Protein AF-A0A497BA86-F1 (afdb_monomer_lite)

Foldseek 3Di:
DDPDQKQKDPVLATDDDPVSLVVVCVVCVVVLHFIKTFPWDFDDDDPRHGDQQRTWPQKWKKWADPVVLVVVQVVLLVVVWKWWWKDLLPTIMIITGDGDHLVVLVVDDDPRIDIDSRRRDMGGPAQTAPSVNRGGMHTDDIGNDD

Secondary structure (DSSP, 8-state):
-----EEBSTT-PEE-SHHHHHHHHHHHHHTT---EEESSEES-EETTEE-GGGEEEEEEEEES-HHHHHHHHHHHHHTT--EEEEE-SS-EEEEEEEEE-HHHHHH--BTTBEE---TT-EEEPTTSEETTTTEEPEEEEEES--

pLDDT: mean 85.57, std 14.4, range [26.64, 98.25]

Sequence (146 aa):
MLSFPTIAFRENRIILSKEELERRVKEARQVGKSCEVGIYAFREWMNSKPIKESAIIDKIVLTGKREVLEEYGRKQANLGKECMLIFDGKSYLLFVRDYLSLEELERYTVKDLKVIKNPFYKIVIPGCENLRTGKKSVILKWWNKK

Radius of gyration: 15.31 Å; chains: 1; bounding box: 42×34×38 Å

Structure (mmCIF, N/CA/C/O backbone):
data_AF-A0A497BA86-F1
#
_entry.id   AF-A0A497BA86-F1
#
loop_
_atom_site.group_PDB
_atom_site.id
_atom_site.type_symbol
_atom_site.label_atom_id
_atom_site.label_alt_id
_atom_site.label_comp_id
_atom_site.label_asym_id
_atom_site.label_entity_id
_atom_site.label_seq_id
_atom_site.pdbx_PDB_ins_code
_atom_site.Cartn_x
_atom_site.Cartn_y
_atom_site.Cartn_z
_atom_site.occupancy
_atom_site.B_iso_or_equiv
_atom_site.auth_seq_id
_atom_site.auth_comp_id
_atom_site.auth_asym_id
_atom_site.auth_atom_id
_atom_site.pdbx_PDB_model_num
ATOM 1 N N . MET A 1 1 ? 8.167 14.381 -4.474 1.00 26.64 1 MET A N 1
ATOM 2 C CA . MET A 1 1 ? 7.123 14.801 -5.438 1.00 26.64 1 MET A CA 1
ATOM 3 C C . MET A 1 1 ? 6.422 13.535 -5.919 1.00 26.64 1 MET A C 1
ATOM 5 O O . MET A 1 1 ? 7.093 12.688 -6.489 1.00 26.64 1 MET A O 1
ATOM 9 N N . LEU A 1 2 ? 5.147 13.321 -5.568 1.00 31.75 2 LEU A N 1
ATOM 10 C CA . LEU A 1 2 ? 4.415 12.102 -5.948 1.00 31.75 2 LEU A CA 1
ATOM 11 C C . LEU A 1 2 ? 4.086 12.171 -7.443 1.00 31.75 2 LEU A C 1
ATOM 13 O O . LEU A 1 2 ? 3.255 12.977 -7.854 1.00 31.75 2 LEU A O 1
ATOM 17 N N . SER A 1 3 ? 4.757 11.358 -8.253 1.00 34.72 3 SER A N 1
ATOM 18 C CA . SER A 1 3 ? 4.437 11.157 -9.666 1.00 34.72 3 SER A CA 1
ATOM 19 C C . SER A 1 3 ? 3.128 10.363 -9.779 1.00 34.72 3 SER A C 1
ATOM 21 O O . SER A 1 3 ? 3.134 9.135 -9.744 1.00 34.72 3 SER A O 1
ATOM 23 N N . PHE A 1 4 ? 1.998 11.069 -9.828 1.00 38.19 4 PHE A N 1
ATOM 24 C CA . PHE A 1 4 ? 0.655 10.503 -9.985 1.00 38.19 4 PHE A CA 1
ATOM 25 C C . PHE A 1 4 ? 0.300 10.329 -11.472 1.00 38.19 4 PHE A C 1
ATOM 27 O O . PHE A 1 4 ? 0.505 11.246 -12.262 1.00 38.19 4 PHE A O 1
ATOM 34 N N . PRO A 1 5 ? -0.255 9.167 -11.852 1.00 43.88 5 PRO A N 1
ATOM 35 C CA . PRO A 1 5 ? -1.708 9.070 -11.977 1.00 43.88 5 PRO A CA 1
ATOM 36 C C . PRO A 1 5 ? -2.301 8.315 -10.789 1.00 43.88 5 PRO A C 1
ATOM 38 O O . PRO A 1 5 ? -1.979 7.155 -10.525 1.00 43.88 5 PRO A O 1
ATOM 41 N N . THR A 1 6 ? -3.178 8.989 -10.048 1.00 50.34 6 THR A N 1
ATOM 42 C CA . THR A 1 6 ? -3.890 8.379 -8.925 1.00 50.34 6 THR A CA 1
ATOM 43 C C . THR A 1 6 ? -5.033 7.569 -9.504 1.00 50.34 6 THR A C 1
ATOM 45 O O . THR A 1 6 ? -5.977 8.134 -10.047 1.00 50.34 6 THR A O 1
ATOM 48 N N . ILE A 1 7 ? -5.009 6.246 -9.384 1.00 50.97 7 ILE A N 1
ATOM 49 C CA . ILE A 1 7 ? -6.266 5.502 -9.478 1.00 50.97 7 ILE A CA 1
ATOM 50 C C . ILE A 1 7 ? -7.009 5.815 -8.189 1.00 50.97 7 ILE A C 1
ATOM 52 O O . ILE A 1 7 ? -6.633 5.286 -7.141 1.00 50.97 7 ILE A O 1
ATOM 56 N N . ALA A 1 8 ? -8.028 6.671 -8.233 1.00 47.62 8 ALA A N 1
ATOM 57 C CA . ALA A 1 8 ? -8.937 6.799 -7.104 1.00 47.62 8 ALA A CA 1
ATOM 58 C C . ALA A 1 8 ? -10.359 6.444 -7.510 1.00 47.62 8 ALA A C 1
ATOM 60 O O . ALA A 1 8 ? -10.837 6.752 -8.599 1.00 47.62 8 ALA A O 1
ATOM 61 N N . PHE A 1 9 ? -11.009 5.804 -6.548 1.00 53.53 9 PHE A N 1
ATOM 62 C CA . PHE A 1 9 ? -12.361 5.278 -6.551 1.00 53.53 9 PHE A CA 1
ATOM 63 C C . PHE A 1 9 ? -12.572 3.874 -7.107 1.00 53.53 9 PHE A C 1
ATOM 65 O O . PHE A 1 9 ? -11.908 3.359 -8.010 1.00 53.53 9 PHE A O 1
ATOM 72 N N . ARG A 1 10 ? -13.538 3.212 -6.462 1.00 47.28 10 ARG A N 1
ATOM 73 C CA . ARG A 1 10 ? -13.998 1.837 -6.691 1.00 47.28 10 ARG A CA 1
ATOM 74 C C . ARG A 1 10 ? -14.296 1.525 -8.169 1.00 47.28 10 ARG A C 1
ATOM 76 O O . ARG A 1 10 ? -14.294 0.359 -8.531 1.00 47.28 10 ARG A O 1
ATOM 83 N N . GLU A 1 11 ? -14.456 2.547 -9.006 1.00 56.41 11 GLU A N 1
ATOM 84 C CA . GLU A 1 11 ? -14.754 2.482 -10.442 1.00 56.41 11 GLU A CA 1
ATOM 85 C C . GLU A 1 11 ? -13.536 2.204 -11.342 1.00 56.41 11 GLU A C 1
ATOM 87 O O . GLU A 1 11 ? -13.700 2.087 -12.550 1.00 56.41 11 GLU A O 1
ATOM 92 N N . ASN A 1 12 ? -12.326 2.071 -10.777 1.00 63.16 12 ASN A N 1
ATOM 93 C CA . ASN A 1 12 ? -11.078 1.872 -11.537 1.00 63.16 12 ASN A CA 1
ATOM 94 C C . ASN A 1 12 ? -10.801 2.997 -12.543 1.00 63.16 12 ASN A C 1
ATOM 96 O O . ASN A 1 12 ? -10.149 2.763 -13.549 1.00 63.16 12 ASN A O 1
ATOM 100 N N . ARG A 1 13 ? -11.286 4.212 -12.274 1.00 65.94 13 ARG A N 1
ATOM 101 C CA . ARG A 1 13 ? -11.111 5.361 -13.160 1.00 65.94 13 ARG A CA 1
ATOM 102 C C . ARG A 1 13 ? -9.802 6.088 -12.850 1.00 65.94 13 ARG A C 1
ATOM 104 O O . ARG A 1 13 ? -9.398 6.195 -11.692 1.00 65.94 13 ARG A O 1
ATOM 111 N N . ILE A 1 14 ? -9.153 6.587 -13.897 1.00 67.00 14 ILE A N 1
ATOM 112 C CA . ILE A 1 14 ? -7.964 7.434 -13.780 1.00 67.00 14 ILE A CA 1
ATOM 113 C C . ILE A 1 14 ? -8.390 8.787 -13.208 1.00 67.00 14 ILE A C 1
ATOM 115 O O . ILE A 1 14 ? -9.334 9.385 -13.725 1.00 67.00 14 ILE A O 1
ATOM 119 N N . ILE A 1 15 ? -7.690 9.266 -12.179 1.00 70.06 15 ILE A N 1
ATOM 120 C CA . ILE A 1 15 ? -7.774 10.658 -11.735 1.00 70.06 15 ILE A CA 1
ATOM 121 C C . ILE A 1 15 ? -6.566 11.409 -12.271 1.00 70.06 15 ILE A C 1
ATOM 123 O O . ILE A 1 15 ? -5.420 11.051 -11.979 1.00 70.06 15 ILE A O 1
ATOM 127 N N . LEU A 1 16 ? -6.844 12.445 -13.059 1.00 69.19 16 LEU A N 1
ATOM 128 C CA . LEU A 1 16 ? -5.832 13.184 -13.814 1.00 69.19 16 LEU A CA 1
ATOM 129 C C . LEU A 1 16 ? -5.383 14.472 -13.116 1.00 69.19 16 LEU A C 1
ATOM 131 O O . LEU A 1 16 ? -4.364 15.040 -13.498 1.00 69.19 16 LEU A O 1
ATOM 135 N N . SER A 1 17 ? -6.111 14.934 -12.093 1.00 72.56 17 SER A N 1
ATOM 136 C CA . SER A 1 17 ? -5.770 16.159 -11.365 1.00 72.56 17 SER A CA 1
ATOM 137 C C . SER A 1 17 ? -6.096 16.092 -9.871 1.00 72.56 17 SER A C 1
ATOM 139 O O . SER A 1 17 ? -6.859 15.240 -9.402 1.00 72.56 17 SER A O 1
ATOM 141 N N . LYS A 1 18 ? -5.508 17.014 -9.103 1.00 73.88 18 LYS A N 1
ATOM 142 C CA . LYS A 1 18 ? -5.766 17.157 -7.666 1.00 73.88 18 LYS A CA 1
ATOM 143 C C . LYS A 1 18 ? -7.200 17.622 -7.399 1.00 73.88 18 LYS A C 1
ATOM 145 O O . LYS A 1 18 ? -7.847 17.110 -6.493 1.00 73.88 18 LYS A O 1
ATOM 150 N N . GLU A 1 19 ? -7.707 18.543 -8.208 1.00 80.31 19 GLU A N 1
ATOM 151 C CA . GLU A 1 19 ? -9.071 19.071 -8.118 1.00 80.31 19 GLU A CA 1
ATOM 152 C C . GLU A 1 19 ? -10.089 17.958 -8.379 1.00 80.31 19 GLU A C 1
ATOM 154 O O . GLU A 1 19 ? -11.094 17.843 -7.674 1.00 80.31 19 GLU A O 1
ATOM 159 N N . GLU A 1 20 ? -9.811 17.084 -9.356 1.00 78.31 20 GLU A N 1
ATOM 160 C CA . GLU A 1 20 ? -10.636 15.902 -9.589 1.00 78.31 20 GLU A CA 1
ATOM 161 C C . GLU A 1 20 ? -10.597 14.964 -8.378 1.00 78.31 20 GLU A C 1
ATOM 163 O O . GLU A 1 20 ? -11.656 14.514 -7.938 1.00 78.31 20 GLU A O 1
ATOM 168 N N . LEU A 1 21 ? -9.422 14.713 -7.792 1.00 77.44 21 LEU A N 1
ATOM 169 C CA . LEU A 1 21 ? -9.303 13.905 -6.576 1.00 77.44 21 LEU A CA 1
ATOM 170 C C . LEU A 1 21 ? -10.154 14.477 -5.434 1.00 77.44 21 LEU A C 1
ATOM 172 O O . LEU A 1 21 ? -10.941 13.747 -4.835 1.00 77.44 21 LEU A O 1
ATOM 176 N N . GLU A 1 22 ? -10.035 15.774 -5.151 1.00 79.38 22 GLU A N 1
ATOM 177 C CA . GLU A 1 22 ? -10.775 16.459 -4.084 1.00 79.38 22 GLU A CA 1
ATOM 178 C C . GLU A 1 22 ? -12.289 16.416 -4.309 1.00 79.38 22 GLU A C 1
ATOM 180 O O . GLU A 1 22 ? -13.049 16.076 -3.392 1.00 79.38 22 GLU A O 1
ATOM 185 N N . ARG A 1 23 ? -12.739 16.688 -5.540 1.00 83.31 23 ARG A N 1
ATOM 186 C CA . ARG A 1 23 ? -14.156 16.585 -5.911 1.00 83.31 23 ARG A CA 1
ATOM 187 C C . ARG A 1 23 ? -14.676 15.169 -5.673 1.00 83.31 23 ARG A C 1
ATOM 189 O O . ARG A 1 23 ? -15.712 14.995 -5.036 1.00 83.31 23 ARG A O 1
ATOM 196 N N . ARG A 1 24 ? -13.935 14.154 -6.118 1.00 78.31 24 ARG A N 1
ATOM 197 C CA . ARG A 1 24 ? -14.317 12.744 -5.956 1.00 78.31 24 ARG A CA 1
ATOM 198 C C . ARG A 1 24 ? -14.332 12.309 -4.490 1.00 78.31 24 ARG A C 1
ATOM 200 O O . ARG A 1 24 ? -15.234 11.583 -4.077 1.00 78.31 24 ARG A O 1
ATOM 207 N N . VAL A 1 25 ? -13.383 12.785 -3.677 1.00 78.88 25 VAL A N 1
ATOM 208 C CA . VAL A 1 25 ? -13.381 12.584 -2.215 1.00 78.88 25 VAL A CA 1
ATOM 209 C C . VAL A 1 25 ? -14.672 13.125 -1.599 1.00 78.88 25 VAL A C 1
ATOM 211 O O . VAL A 1 25 ? -15.285 12.449 -0.769 1.00 78.88 25 VAL A O 1
ATOM 214 N N . LYS A 1 26 ? -15.103 14.322 -2.010 1.00 82.94 26 LYS A N 1
ATOM 215 C CA . LYS A 1 26 ? -16.344 14.943 -1.532 1.00 82.94 26 LYS A CA 1
ATOM 216 C C . LYS A 1 26 ? -17.583 14.150 -1.956 1.00 82.94 26 LYS A C 1
ATOM 218 O O . LYS A 1 26 ? -18.403 13.835 -1.096 1.00 82.94 26 LYS A O 1
ATOM 223 N N . GLU A 1 27 ? -17.687 13.782 -3.232 1.00 83.00 27 GLU A N 1
ATOM 224 C CA . GLU A 1 27 ? -18.794 12.973 -3.771 1.00 83.00 27 GLU A CA 1
ATOM 225 C C . GLU A 1 27 ? -18.939 11.650 -3.013 1.00 83.00 27 GLU A C 1
ATOM 227 O O . GLU A 1 27 ? -20.031 11.278 -2.590 1.00 83.00 27 GLU A O 1
ATOM 232 N N . ALA A 1 28 ? -17.828 10.956 -2.770 1.00 78.00 28 ALA A N 1
ATOM 233 C CA . ALA A 1 28 ? -17.846 9.679 -2.074 1.00 78.00 28 ALA A CA 1
ATOM 234 C C . ALA A 1 28 ? -18.387 9.768 -0.649 1.00 78.00 28 ALA A C 1
ATOM 236 O O . ALA A 1 28 ? -19.165 8.908 -0.240 1.00 78.00 28 ALA A O 1
ATOM 237 N N . ARG A 1 29 ? -18.024 10.828 0.082 1.00 76.25 29 ARG A N 1
ATOM 238 C CA . ARG A 1 29 ? -18.563 11.086 1.423 1.00 76.25 29 ARG A CA 1
ATOM 239 C C . ARG A 1 29 ? -20.071 11.313 1.382 1.00 76.25 29 ARG A C 1
ATOM 241 O O . ARG A 1 29 ? -20.775 10.762 2.219 1.00 76.25 29 ARG A O 1
ATOM 248 N N . GLN A 1 30 ? -20.564 12.066 0.397 1.00 84.38 30 GLN A N 1
ATOM 249 C CA . GLN A 1 30 ? -21.998 12.339 0.241 1.00 84.38 30 GLN A CA 1
ATOM 250 C C . GLN A 1 30 ? -22.815 11.065 -0.006 1.00 84.38 30 GLN A C 1
ATOM 252 O O . GLN A 1 30 ? -23.940 10.964 0.470 1.00 84.38 30 GLN A O 1
ATOM 257 N N . VAL A 1 31 ? -22.244 10.078 -0.700 1.00 83.69 31 VAL A N 1
ATOM 258 C CA . VAL A 1 31 ? -22.912 8.796 -0.990 1.00 83.69 31 VAL A CA 1
ATOM 259 C C . VAL A 1 31 ? -22.539 7.672 -0.014 1.00 83.69 31 VAL A C 1
ATOM 261 O O . VAL A 1 31 ? -22.769 6.500 -0.316 1.00 83.69 31 VAL A O 1
ATOM 264 N N . GLY A 1 32 ? -21.918 7.994 1.127 1.00 79.19 32 GLY A N 1
ATOM 265 C CA . GLY A 1 32 ? -21.567 7.007 2.152 1.00 79.19 32 GLY A CA 1
ATOM 266 C C . GLY A 1 32 ? -20.545 5.959 1.690 1.00 79.19 32 GLY A C 1
ATOM 267 O O . GLY A 1 32 ? -20.583 4.810 2.134 1.00 79.19 32 GLY A O 1
ATOM 268 N N . LYS A 1 33 ? -19.612 6.322 0.798 1.00 80.88 33 LYS A N 1
ATOM 269 C CA . LYS A 1 33 ? -18.525 5.447 0.317 1.00 80.88 33 LYS A CA 1
ATOM 270 C C . LYS A 1 33 ? -17.150 5.911 0.814 1.00 80.88 33 LYS A C 1
ATOM 272 O O . LYS A 1 33 ? -16.848 7.099 0.860 1.00 80.88 33 LYS A O 1
ATOM 277 N N . SER A 1 34 ? -16.290 4.951 1.173 1.00 80.25 34 SER A N 1
ATOM 278 C CA . SER A 1 34 ? -14.895 5.238 1.550 1.00 80.25 34 SER A CA 1
ATOM 279 C C . SER A 1 34 ? -14.101 5.747 0.347 1.00 80.25 34 SER A C 1
ATOM 281 O O . SER A 1 34 ? -14.301 5.283 -0.778 1.00 80.25 34 SER A O 1
ATOM 283 N N . CYS A 1 35 ? -13.186 6.686 0.585 1.00 81.56 35 CYS A N 1
ATOM 284 C CA . CYS A 1 35 ? -12.276 7.171 -0.443 1.00 81.56 35 CYS A CA 1
ATOM 285 C C . CYS A 1 35 ? -11.038 6.275 -0.510 1.00 81.56 35 CYS A C 1
ATOM 287 O O . CYS A 1 35 ? -10.246 6.244 0.431 1.00 81.56 35 CYS A O 1
ATOM 289 N N . GLU A 1 36 ? -10.898 5.538 -1.611 1.00 81.31 36 GLU A N 1
ATOM 290 C CA . GLU A 1 36 ? -9.866 4.517 -1.790 1.00 81.31 36 GLU A CA 1
ATOM 291 C C . GLU A 1 36 ? -8.966 4.827 -2.993 1.00 81.31 36 GLU A C 1
ATOM 293 O O . GLU A 1 36 ? -9.453 5.272 -4.040 1.00 81.31 36 GLU A O 1
ATOM 298 N N . VAL A 1 37 ? -7.673 4.525 -2.859 1.00 80.81 37 VAL A N 1
ATOM 299 C CA . VAL A 1 37 ? -6.655 4.657 -3.912 1.00 80.81 37 VAL A CA 1
ATOM 300 C C . VAL A 1 37 ? -5.907 3.355 -4.134 1.00 80.81 37 VAL A C 1
ATOM 302 O O . VAL A 1 37 ? -5.662 2.606 -3.188 1.00 80.81 37 VAL A O 1
ATOM 305 N N . GLY A 1 38 ? -5.544 3.092 -5.390 1.00 84.62 38 GLY A N 1
ATOM 306 C CA . GLY A 1 38 ? -4.632 2.002 -5.731 1.00 84.62 38 GLY A CA 1
ATOM 307 C C . GLY A 1 38 ? -3.247 2.233 -5.126 1.00 84.62 38 GLY A C 1
ATOM 308 O O . GLY A 1 38 ? -2.776 3.368 -5.068 1.00 84.62 38 GLY A O 1
ATOM 309 N N . ILE A 1 39 ? -2.595 1.162 -4.670 1.00 86.06 39 ILE A N 1
ATOM 310 C CA . ILE A 1 39 ? -1.233 1.262 -4.119 1.00 86.06 39 ILE A CA 1
ATOM 311 C C . ILE A 1 39 ? -0.150 1.295 -5.209 1.00 86.06 39 ILE A C 1
ATOM 313 O O . ILE A 1 39 ? 0.928 1.824 -4.957 1.00 86.06 39 ILE A O 1
ATOM 317 N N . TYR A 1 40 ? -0.427 0.797 -6.417 1.00 85.19 40 TYR A N 1
ATOM 318 C CA . TYR A 1 40 ? 0.507 0.787 -7.549 1.00 85.19 40 TYR A CA 1
ATOM 319 C C . TYR A 1 40 ? 0.043 1.698 -8.688 1.00 85.19 40 TYR A C 1
ATOM 321 O O . TYR A 1 40 ? -1.157 1.911 -8.878 1.00 85.19 40 TYR A O 1
ATOM 329 N N . ALA A 1 41 ? 1.008 2.225 -9.442 1.00 83.50 41 ALA A N 1
ATOM 330 C CA . ALA A 1 41 ? 0.764 2.957 -10.682 1.00 83.50 41 ALA A CA 1
ATOM 331 C C . ALA A 1 41 ? 0.816 2.003 -11.887 1.00 83.50 41 ALA A C 1
ATOM 333 O O . ALA A 1 41 ? 1.333 0.892 -11.781 1.00 83.50 41 ALA A O 1
ATOM 334 N N . PHE A 1 42 ? 0.289 2.433 -13.033 1.00 86.00 42 PHE A N 1
ATOM 335 C CA . PHE A 1 42 ? 0.203 1.623 -14.251 1.00 86.00 42 PHE A CA 1
ATOM 336 C C . PHE A 1 42 ? 0.569 2.468 -15.465 1.00 86.00 42 PHE A C 1
ATOM 338 O O . PHE A 1 42 ? 0.110 3.610 -15.572 1.00 86.00 42 PHE A O 1
ATOM 345 N N . ARG A 1 43 ? 1.386 1.907 -16.363 1.00 85.25 43 ARG A N 1
ATOM 346 C CA . ARG A 1 43 ? 1.828 2.584 -17.594 1.00 85.25 43 ARG A CA 1
ATOM 347 C C . ARG A 1 43 ? 0.770 2.557 -18.688 1.00 85.25 43 ARG A C 1
ATOM 349 O O . ARG A 1 43 ? 0.695 3.498 -19.470 1.00 85.25 43 ARG A O 1
ATOM 356 N N . GLU A 1 44 ? -0.050 1.513 -18.730 1.00 86.00 44 GLU A N 1
ATOM 357 C CA . GLU A 1 44 ? -0.993 1.280 -19.819 1.00 86.00 44 GLU A CA 1
ATOM 358 C C . GLU A 1 44 ? -2.419 1.092 -19.310 1.00 86.00 44 GLU A C 1
ATOM 360 O O . GLU A 1 44 ? -2.678 0.539 -18.234 1.00 86.00 44 GLU A O 1
ATOM 365 N N . TRP A 1 45 ? -3.358 1.570 -20.123 1.00 85.38 45 TRP A N 1
ATOM 366 C CA . TRP A 1 45 ? -4.777 1.617 -19.813 1.00 85.38 45 TRP A CA 1
ATOM 367 C C . TRP A 1 45 ? -5.591 1.260 -21.051 1.00 85.38 45 TRP A C 1
ATOM 369 O O . TRP A 1 45 ? -5.391 1.837 -22.116 1.00 85.38 45 TRP A O 1
ATOM 379 N N . MET A 1 46 ? -6.555 0.358 -20.894 1.00 83.44 46 MET A N 1
ATOM 380 C CA . MET A 1 46 ? -7.472 -0.050 -21.956 1.00 83.44 46 MET A CA 1
ATOM 381 C C . MET A 1 46 ? -8.910 0.138 -21.478 1.00 83.44 46 MET A C 1
ATOM 383 O O . MET A 1 46 ? -9.292 -0.384 -20.431 1.00 83.44 46 MET A O 1
ATOM 387 N N . ASN A 1 47 ? -9.716 0.902 -22.223 1.00 83.50 47 ASN A N 1
ATOM 388 C CA . ASN A 1 47 ? -11.107 1.222 -21.863 1.00 83.50 47 ASN A CA 1
ATOM 389 C C . ASN A 1 47 ? -11.248 1.751 -20.422 1.00 83.50 47 ASN A C 1
ATOM 391 O O . ASN A 1 47 ? -12.085 1.287 -19.647 1.00 83.50 47 ASN A O 1
ATOM 395 N N . SER A 1 48 ? -10.365 2.683 -20.045 1.00 74.06 48 SER A N 1
ATOM 396 C CA . SER A 1 48 ? -10.279 3.262 -18.695 1.00 74.06 48 SER A CA 1
ATOM 397 C C . SER A 1 48 ? -10.019 2.254 -17.570 1.00 74.06 48 SER A C 1
ATOM 399 O O . SER A 1 48 ? -10.219 2.597 -16.409 1.00 74.06 48 SER A O 1
ATOM 401 N N . LYS A 1 49 ? -9.550 1.040 -17.878 1.00 80.06 49 LYS A N 1
ATOM 402 C CA . LYS A 1 49 ? -9.086 0.060 -16.892 1.00 80.06 49 LYS A CA 1
ATOM 403 C C . LYS A 1 49 ? -7.569 -0.121 -16.998 1.00 80.06 49 LYS A C 1
ATOM 405 O O . LYS A 1 49 ? -7.047 -0.158 -18.112 1.00 80.06 49 LYS A O 1
ATOM 410 N N . PRO A 1 50 ? -6.862 -0.240 -15.866 1.00 83.69 50 PRO A N 1
ATOM 411 C CA . PRO A 1 50 ? -5.420 -0.464 -15.871 1.00 83.69 50 PRO A CA 1
ATOM 412 C C . PRO A 1 50 ? -5.083 -1.870 -16.391 1.00 83.69 50 PRO A C 1
ATOM 414 O O . PRO A 1 50 ? -5.757 -2.839 -16.029 1.00 83.69 50 PRO A O 1
ATOM 417 N N . ILE A 1 51 ? -4.029 -1.989 -17.201 1.00 87.62 51 ILE A N 1
ATOM 418 C CA . ILE A 1 51 ? -3.490 -3.284 -17.654 1.00 87.62 51 ILE A CA 1
ATOM 419 C C . ILE A 1 51 ? -2.531 -3.813 -16.585 1.00 87.62 51 ILE A C 1
ATOM 421 O O . ILE A 1 51 ? -1.556 -3.135 -16.257 1.00 87.62 51 ILE A O 1
ATOM 425 N N . LYS A 1 52 ? -2.793 -5.005 -16.030 1.00 87.62 52 LYS A N 1
ATOM 426 C CA . LYS A 1 52 ? -2.083 -5.544 -14.851 1.00 87.62 52 LYS A CA 1
ATOM 427 C C . LYS A 1 52 ? -0.574 -5.638 -15.080 1.00 87.62 52 LYS A C 1
ATOM 429 O O . LYS A 1 52 ? 0.203 -5.284 -14.199 1.00 87.62 52 LYS A O 1
ATOM 434 N N . GLU A 1 53 ? -0.186 -6.080 -16.266 1.00 89.88 53 GLU A N 1
ATOM 435 C CA . GLU A 1 53 ? 1.187 -6.333 -16.708 1.00 89.88 53 GLU A CA 1
ATOM 436 C C . GLU A 1 53 ? 2.004 -5.035 -16.810 1.00 89.88 53 GLU A C 1
ATOM 438 O O . GLU A 1 53 ? 3.228 -5.044 -16.702 1.00 89.88 53 GLU A O 1
ATOM 443 N N . SER A 1 54 ? 1.322 -3.894 -16.948 1.00 88.38 54 SER A N 1
ATOM 444 C CA . SER A 1 54 ? 1.941 -2.570 -17.042 1.00 88.38 54 SER A CA 1
ATOM 445 C C . SER A 1 54 ? 2.218 -1.914 -15.679 1.00 88.38 54 SER A C 1
ATOM 447 O O . SER A 1 54 ? 2.647 -0.753 -15.636 1.00 88.38 54 SER A O 1
ATOM 449 N N . ALA A 1 55 ? 1.954 -2.626 -14.574 1.00 86.62 55 ALA A N 1
ATOM 450 C CA . ALA A 1 55 ? 2.137 -2.124 -13.217 1.00 86.62 55 ALA A CA 1
ATOM 451 C C . ALA A 1 55 ? 3.578 -1.655 -12.964 1.00 86.62 55 ALA A C 1
ATOM 453 O O . ALA A 1 55 ? 4.551 -2.314 -13.331 1.00 86.62 55 ALA A O 1
ATOM 454 N N . ILE A 1 56 ? 3.700 -0.514 -12.295 1.00 86.81 56 ILE A N 1
ATOM 455 C CA . ILE A 1 56 ? 4.962 0.059 -11.834 1.00 86.81 56 ILE A CA 1
ATOM 456 C C . ILE A 1 56 ? 5.080 -0.260 -10.345 1.00 86.81 56 ILE A C 1
ATOM 458 O O . ILE A 1 56 ? 4.358 0.309 -9.521 1.00 86.81 56 ILE A O 1
ATOM 462 N N . ILE A 1 57 ? 5.977 -1.185 -10.004 1.00 89.00 57 ILE A N 1
ATOM 463 C CA . ILE A 1 57 ? 6.249 -1.584 -8.621 1.00 89.00 57 ILE A CA 1
ATOM 464 C C . ILE A 1 57 ? 7.477 -0.806 -8.133 1.00 89.00 57 ILE A C 1
ATOM 466 O O . ILE A 1 57 ? 8.612 -1.256 -8.229 1.00 89.00 57 ILE A O 1
ATOM 470 N N . ASP A 1 58 ? 7.226 0.405 -7.641 1.00 89.38 58 ASP A N 1
ATOM 471 C CA . ASP A 1 58 ? 8.200 1.329 -7.030 1.00 89.38 58 ASP A CA 1
ATOM 472 C C . ASP A 1 58 ? 8.282 1.192 -5.497 1.00 89.38 58 ASP A C 1
ATOM 474 O O . ASP A 1 58 ? 9.001 1.933 -4.813 1.00 89.38 58 ASP A O 1
ATOM 478 N N . LYS A 1 59 ? 7.489 0.269 -4.944 1.00 92.69 59 LYS A N 1
ATOM 479 C CA . LYS A 1 59 ? 7.431 -0.039 -3.519 1.00 92.69 59 LYS A CA 1
ATOM 480 C C . LYS A 1 59 ? 6.940 -1.450 -3.246 1.00 92.69 59 LYS A C 1
ATOM 482 O O . LYS A 1 59 ? 6.093 -1.992 -3.951 1.00 92.69 59 LYS A O 1
ATOM 487 N N . ILE A 1 60 ? 7.393 -2.007 -2.135 1.00 94.75 60 ILE A N 1
ATOM 488 C CA . ILE A 1 60 ? 6.877 -3.247 -1.560 1.00 94.75 60 ILE A CA 1
ATOM 489 C C . ILE A 1 60 ? 5.879 -2.870 -0.469 1.00 94.75 60 ILE A C 1
ATOM 491 O O . ILE A 1 60 ? 6.177 -2.032 0.386 1.00 94.75 60 ILE A O 1
ATOM 495 N N . VAL A 1 61 ? 4.694 -3.484 -0.489 1.00 96.06 61 VAL A N 1
ATOM 496 C CA . VAL A 1 61 ? 3.647 -3.225 0.506 1.00 96.06 61 VAL A CA 1
ATOM 497 C C . VAL A 1 61 ? 3.398 -4.476 1.336 1.00 96.06 61 VAL A C 1
ATOM 499 O O . VAL A 1 61 ? 3.103 -5.546 0.805 1.00 96.06 61 VAL A O 1
ATOM 502 N N . LEU A 1 62 ? 3.529 -4.340 2.653 1.00 97.25 62 LEU A N 1
ATOM 503 C CA . LEU A 1 62 ? 3.406 -5.423 3.626 1.00 97.25 62 LEU A CA 1
ATOM 504 C C . LEU A 1 62 ? 2.234 -5.156 4.571 1.00 97.25 62 LEU A C 1
ATOM 506 O O . LEU A 1 62 ? 1.988 -4.013 4.950 1.00 97.25 62 LEU A O 1
ATOM 510 N N . THR A 1 63 ? 1.544 -6.207 5.006 1.00 97.88 63 THR A N 1
ATOM 511 C CA . THR A 1 63 ? 0.504 -6.139 6.039 1.00 97.88 63 THR A CA 1
ATOM 512 C C . THR A 1 63 ? 0.705 -7.214 7.104 1.00 97.88 63 THR A C 1
ATOM 514 O O . THR A 1 63 ? 1.246 -8.288 6.833 1.00 97.88 63 THR A O 1
ATOM 517 N N . GLY A 1 64 ? 0.284 -6.928 8.334 1.00 97.12 64 GLY A N 1
ATOM 518 C CA . GLY A 1 64 ? 0.492 -7.806 9.480 1.00 97.12 64 GLY A CA 1
ATOM 519 C C . GLY A 1 64 ? 0.227 -7.109 10.811 1.00 97.12 64 GLY A C 1
ATOM 520 O O . GLY A 1 64 ? -0.438 -6.071 10.864 1.00 97.12 64 GLY A O 1
ATOM 521 N N . LYS A 1 65 ? 0.755 -7.694 11.892 1.00 97.50 65 LYS A N 1
ATOM 522 C CA . LYS A 1 65 ? 0.747 -7.073 13.223 1.00 97.50 65 LYS A CA 1
ATOM 523 C C . LYS A 1 65 ? 1.589 -5.796 13.206 1.00 97.50 65 LYS A C 1
ATOM 525 O O . LYS A 1 65 ? 2.640 -5.753 12.565 1.00 97.50 65 LYS A O 1
ATOM 53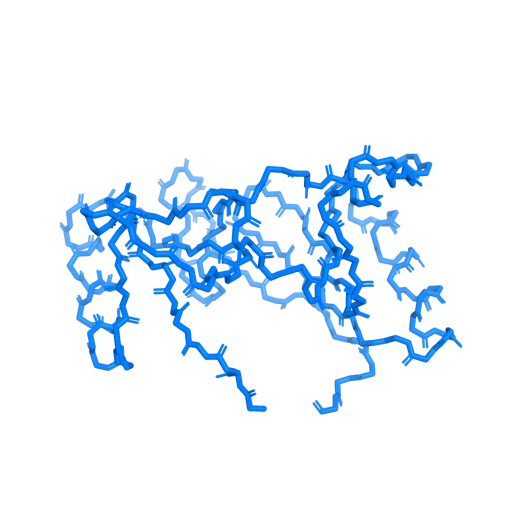0 N N . ARG A 1 66 ? 1.128 -4.764 13.916 1.00 97.69 66 ARG A N 1
ATOM 531 C CA . ARG A 1 66 ? 1.746 -3.432 13.911 1.00 97.69 66 ARG A CA 1
ATOM 532 C C . ARG A 1 66 ? 3.207 -3.484 14.351 1.00 97.69 66 ARG A C 1
ATOM 534 O O . ARG A 1 66 ? 4.058 -2.885 13.706 1.00 97.69 66 ARG A O 1
ATOM 541 N N . GLU A 1 67 ? 3.489 -4.216 15.417 1.00 97.56 67 GLU A N 1
ATOM 542 C CA . GLU A 1 67 ? 4.804 -4.292 16.053 1.00 97.56 67 GLU A CA 1
ATOM 543 C C . GLU A 1 67 ? 5.832 -4.915 15.098 1.00 97.56 67 GLU A C 1
ATOM 545 O O . GLU A 1 67 ? 6.931 -4.391 14.931 1.00 97.56 67 GLU A O 1
ATOM 550 N N . VAL A 1 68 ? 5.427 -5.974 14.388 1.00 98.00 68 VAL A N 1
ATOM 551 C CA . VAL A 1 68 ? 6.259 -6.664 13.389 1.00 98.00 68 VAL A CA 1
ATOM 552 C C . VAL A 1 68 ? 6.541 -5.754 12.188 1.00 98.00 68 VAL A C 1
ATOM 554 O O . VAL A 1 68 ? 7.671 -5.696 11.701 1.00 98.00 68 VAL A O 1
ATOM 557 N N . LEU A 1 69 ? 5.539 -4.995 11.725 1.00 98.25 69 LEU A N 1
ATOM 558 C CA . LEU A 1 69 ? 5.724 -4.010 10.653 1.00 98.25 69 LEU A CA 1
ATOM 559 C C . LEU A 1 69 ? 6.662 -2.874 11.084 1.00 98.25 69 LEU A C 1
ATOM 561 O O . LEU A 1 69 ? 7.519 -2.464 10.305 1.00 98.25 69 LEU A O 1
ATOM 565 N N . GLU A 1 70 ? 6.529 -2.364 12.310 1.00 98.00 70 GLU A N 1
ATOM 566 C CA . GLU A 1 70 ? 7.417 -1.318 12.829 1.00 98.00 70 GLU A CA 1
ATOM 567 C C . GLU A 1 70 ? 8.870 -1.794 12.949 1.00 98.00 70 GLU A C 1
ATOM 569 O O . GLU A 1 70 ? 9.793 -1.039 12.620 1.00 98.00 70 GLU A O 1
ATOM 574 N N . GLU A 1 71 ? 9.088 -3.033 13.395 1.00 97.69 71 GLU A N 1
ATOM 575 C CA . GLU A 1 71 ? 10.420 -3.635 13.462 1.00 97.69 71 GLU A CA 1
ATOM 576 C C . GLU A 1 71 ? 11.023 -3.804 12.062 1.00 97.69 71 GLU A C 1
ATOM 578 O O . GLU A 1 71 ? 12.156 -3.378 11.817 1.00 97.69 71 GLU A O 1
ATOM 583 N N . TYR A 1 72 ? 10.260 -4.367 11.121 1.00 97.88 72 TYR A N 1
ATOM 584 C CA . TYR A 1 72 ? 10.717 -4.553 9.745 1.00 97.88 72 TYR A CA 1
ATOM 585 C C . TYR A 1 72 ? 11.015 -3.216 9.054 1.00 97.88 72 TYR A C 1
ATOM 587 O O . TYR A 1 72 ? 12.067 -3.063 8.432 1.00 97.88 72 TYR A O 1
ATOM 595 N N . GLY A 1 73 ? 10.136 -2.223 9.212 1.00 97.25 73 GLY A N 1
ATOM 596 C CA . GLY A 1 73 ? 10.329 -0.876 8.674 1.00 97.25 73 GLY A CA 1
ATOM 597 C C . GLY A 1 73 ? 11.602 -0.218 9.200 1.00 97.25 73 GLY A C 1
ATOM 598 O O . GLY A 1 73 ? 12.368 0.346 8.422 1.00 97.25 73 GLY A O 1
ATOM 599 N N . ARG A 1 74 ? 11.898 -0.369 10.498 1.00 97.75 74 ARG A N 1
ATOM 600 C CA . ARG A 1 74 ? 13.161 0.105 11.087 1.00 97.75 74 ARG A CA 1
ATOM 601 C C . ARG A 1 74 ? 14.378 -0.599 10.482 1.00 97.75 74 ARG A C 1
ATOM 603 O O . ARG A 1 74 ? 15.357 0.070 10.165 1.00 97.75 74 ARG A O 1
ATOM 610 N N . LYS A 1 75 ? 14.320 -1.921 10.285 1.00 97.12 75 LYS A N 1
ATOM 611 C CA . LYS A 1 75 ? 15.407 -2.683 9.641 1.00 97.12 75 LYS A CA 1
ATOM 612 C C . LYS A 1 75 ? 15.665 -2.194 8.214 1.00 97.12 75 LYS A C 1
ATOM 614 O O . LYS A 1 75 ? 16.809 -1.918 7.878 1.00 97.12 75 LYS A O 1
ATOM 619 N N . GLN A 1 76 ? 14.623 -2.019 7.399 1.00 96.88 76 GLN A N 1
ATOM 620 C CA . GLN A 1 76 ? 14.768 -1.506 6.027 1.00 96.88 76 GLN A CA 1
ATOM 621 C C . GLN A 1 76 ? 15.271 -0.055 5.997 1.00 96.88 76 GLN A C 1
ATOM 623 O O . GLN A 1 76 ? 16.097 0.291 5.155 1.00 96.88 76 GLN A O 1
ATOM 628 N N . ALA A 1 77 ? 14.840 0.779 6.944 1.00 96.25 77 ALA A N 1
ATOM 629 C CA . ALA A 1 77 ? 15.349 2.139 7.087 1.00 96.25 77 ALA A CA 1
ATOM 630 C C . ALA A 1 77 ? 16.845 2.177 7.430 1.00 96.25 77 ALA A C 1
ATOM 632 O O . ALA A 1 77 ? 17.580 2.989 6.876 1.00 96.25 77 ALA A O 1
ATOM 633 N N . ASN A 1 78 ? 17.321 1.270 8.286 1.00 96.69 78 ASN A N 1
ATOM 634 C CA . ASN A 1 78 ? 18.750 1.146 8.583 1.00 96.69 78 ASN A CA 1
ATOM 635 C C . ASN A 1 78 ? 19.568 0.704 7.356 1.00 96.69 78 ASN A C 1
ATOM 637 O O . ASN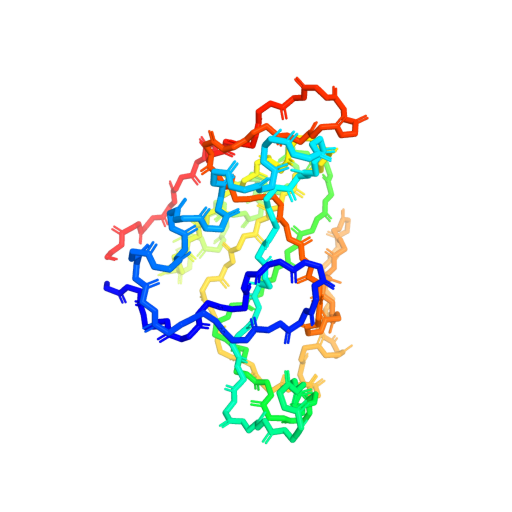 A 1 78 ? 20.746 1.024 7.265 1.00 96.69 78 ASN A O 1
ATOM 641 N N . LEU A 1 79 ? 18.937 0.028 6.388 1.00 95.56 79 LEU A N 1
ATOM 642 C CA . LEU A 1 79 ? 19.516 -0.280 5.072 1.00 95.56 79 LEU A CA 1
ATOM 643 C C . LEU A 1 79 ? 19.402 0.890 4.073 1.00 95.56 79 LEU A C 1
ATOM 645 O O . LEU A 1 79 ? 19.691 0.726 2.892 1.00 95.56 79 LEU A O 1
ATOM 649 N N . GLY A 1 80 ? 18.953 2.065 4.522 1.00 95.25 80 GLY A N 1
ATOM 650 C CA . GLY A 1 80 ? 18.847 3.279 3.713 1.00 95.25 80 GLY A CA 1
ATOM 651 C C . GLY A 1 80 ? 17.545 3.428 2.922 1.00 95.25 80 GLY A C 1
ATOM 652 O O . GLY A 1 80 ? 17.403 4.410 2.191 1.00 95.25 80 GLY A O 1
ATOM 653 N N . LYS A 1 81 ? 16.576 2.513 3.068 1.00 94.69 81 LYS A N 1
ATOM 654 C CA . LYS A 1 81 ? 15.296 2.593 2.342 1.00 94.69 81 LYS A CA 1
ATOM 655 C C . LYS A 1 81 ? 14.340 3.601 2.973 1.00 94.69 81 LYS A C 1
ATOM 657 O O . LYS A 1 81 ? 14.314 3.784 4.191 1.00 94.69 81 LYS A O 1
ATOM 662 N N . GLU A 1 82 ? 13.518 4.227 2.140 1.00 96.56 82 GLU A N 1
ATOM 663 C CA . GLU A 1 82 ? 12.404 5.068 2.581 1.00 96.56 82 GLU A CA 1
ATOM 664 C C . GLU A 1 82 ? 11.206 4.181 2.933 1.00 96.56 82 GLU A C 1
ATOM 666 O O . GLU A 1 82 ? 10.825 3.308 2.150 1.00 96.56 82 GLU A O 1
ATOM 671 N N . CYS A 1 83 ? 10.622 4.380 4.117 1.00 96.06 83 CYS A N 1
ATOM 672 C CA . CYS A 1 83 ? 9.505 3.566 4.591 1.00 96.06 83 CYS A CA 1
ATOM 673 C C . CYS A 1 83 ? 8.378 4.421 5.182 1.00 96.06 83 CYS A C 1
ATOM 675 O O . CYS A 1 83 ? 8.624 5.432 5.845 1.00 96.06 83 CYS A O 1
ATOM 677 N N . MET A 1 84 ? 7.138 3.959 5.026 1.00 97.19 84 MET A N 1
ATOM 678 C CA . MET A 1 84 ? 5.942 4.588 5.591 1.00 97.19 84 MET A CA 1
ATOM 679 C C . MET A 1 84 ? 4.998 3.532 6.165 1.00 97.19 84 MET A C 1
ATOM 681 O O . MET A 1 84 ? 4.587 2.615 5.457 1.00 97.19 84 MET A O 1
ATOM 685 N N . LEU A 1 85 ? 4.605 3.686 7.430 1.00 97.56 85 LEU A N 1
ATOM 686 C CA . LEU A 1 85 ? 3.589 2.852 8.072 1.00 97.56 85 LEU A CA 1
ATOM 687 C C . LEU A 1 85 ? 2.255 3.600 8.132 1.00 97.56 85 LEU A C 1
ATOM 689 O O . LEU A 1 85 ? 2.163 4.682 8.716 1.00 97.56 85 LEU A O 1
ATOM 693 N N . ILE A 1 86 ? 1.215 2.992 7.571 1.00 97.00 86 ILE A N 1
ATOM 694 C CA . ILE A 1 86 ? -0.158 3.499 7.528 1.00 97.00 86 ILE A CA 1
ATOM 695 C C . ILE A 1 86 ? -1.082 2.554 8.293 1.00 97.00 86 ILE A C 1
ATOM 697 O O . ILE A 1 86 ? -0.926 1.336 8.251 1.00 97.00 86 ILE A O 1
ATOM 701 N N . PHE A 1 87 ? -2.088 3.125 8.946 1.00 97.06 87 PHE A N 1
ATOM 702 C CA . PHE A 1 87 ? -3.322 2.433 9.292 1.00 97.06 87 PHE A CA 1
ATOM 703 C C . PHE A 1 87 ? -4.430 2.917 8.353 1.00 97.06 87 PHE A C 1
ATOM 705 O O . PHE A 1 87 ? -4.697 4.115 8.286 1.00 97.06 87 PHE A O 1
ATOM 712 N N . ASP A 1 88 ? -5.079 2.025 7.607 1.00 93.00 88 ASP A N 1
ATOM 713 C CA . ASP A 1 88 ? -6.120 2.389 6.621 1.00 93.00 88 ASP A CA 1
ATOM 714 C C . ASP A 1 88 ? -7.548 2.422 7.211 1.00 93.00 88 ASP A C 1
ATOM 716 O O . ASP A 1 88 ? -8.550 2.421 6.493 1.00 93.00 88 ASP A O 1
ATOM 720 N N . GLY A 1 89 ? -7.658 2.408 8.540 1.00 93.38 89 GLY A N 1
ATOM 721 C CA . GLY A 1 89 ? -8.926 2.256 9.254 1.00 93.38 89 GLY A CA 1
ATOM 722 C C . GLY A 1 89 ? -9.327 0.796 9.500 1.00 93.38 89 GLY A C 1
ATOM 723 O O . GLY A 1 89 ? -10.237 0.547 10.294 1.00 93.38 89 GLY A O 1
ATOM 724 N N . LYS A 1 90 ? -8.645 -0.180 8.889 1.00 94.69 90 LYS A N 1
ATOM 725 C CA . LYS A 1 90 ? -8.886 -1.617 9.092 1.00 94.69 90 LYS A CA 1
ATOM 726 C C . LYS A 1 90 ? -7.603 -2.406 9.363 1.00 94.69 90 LYS A C 1
ATOM 728 O O . LYS A 1 90 ? -7.597 -3.286 10.221 1.00 94.69 90 LYS A O 1
ATOM 733 N N . SER A 1 91 ? -6.531 -2.111 8.648 1.00 95.81 91 SER A N 1
ATOM 734 C CA . SER A 1 91 ? -5.288 -2.871 8.624 1.00 95.81 91 SER A CA 1
ATOM 735 C C . SER A 1 91 ? -4.077 -1.944 8.677 1.00 95.81 91 SER A C 1
ATOM 737 O O . SER A 1 91 ? -4.131 -0.784 8.267 1.00 95.81 91 SER A O 1
ATOM 739 N N . TYR A 1 92 ? -2.973 -2.474 9.202 1.00 98.00 92 TYR A N 1
ATOM 740 C CA . TYR A 1 92 ? -1.674 -1.815 9.159 1.00 98.00 92 TYR A CA 1
ATOM 741 C C . TYR A 1 92 ? -0.938 -2.210 7.880 1.00 98.00 92 TYR A C 1
ATOM 743 O O . TYR A 1 92 ? -0.953 -3.379 7.478 1.00 98.00 92 TYR A O 1
ATOM 751 N N . LEU A 1 93 ? -0.313 -1.223 7.247 1.00 97.62 93 LEU A N 1
ATOM 752 C CA . LEU A 1 93 ? 0.338 -1.337 5.951 1.00 97.62 93 LEU A CA 1
ATOM 753 C C . LEU A 1 93 ? 1.689 -0.639 5.994 1.00 97.62 93 LEU A C 1
ATOM 755 O O . LEU A 1 93 ? 1.752 0.562 6.253 1.00 97.62 93 LEU A O 1
ATOM 759 N N . LEU A 1 94 ? 2.760 -1.376 5.726 1.00 97.81 94 LEU A N 1
ATOM 760 C CA . LEU A 1 94 ? 4.096 -0.816 5.573 1.00 97.81 94 LEU A CA 1
ATOM 761 C C . LEU A 1 94 ? 4.439 -0.727 4.091 1.00 97.81 94 LEU A C 1
ATOM 763 O O . LEU A 1 94 ? 4.467 -1.739 3.397 1.00 97.81 94 LEU A O 1
ATOM 767 N N . PHE A 1 95 ? 4.739 0.480 3.642 1.00 96.81 95 PHE A N 1
ATOM 768 C CA . PHE A 1 95 ? 5.291 0.771 2.331 1.00 96.81 95 PHE A CA 1
ATOM 769 C C . PHE A 1 95 ? 6.804 0.897 2.469 1.00 96.81 95 PHE A C 1
ATOM 771 O O . PHE A 1 95 ? 7.276 1.662 3.310 1.00 96.81 95 PHE A O 1
ATOM 778 N N . VAL A 1 96 ? 7.549 0.165 1.650 1.00 95.88 96 VAL A N 1
ATOM 779 C CA . VAL A 1 96 ? 9.011 0.234 1.559 1.00 95.88 96 VAL A CA 1
ATOM 780 C C . VAL A 1 96 ? 9.356 0.617 0.130 1.00 95.88 96 VAL A C 1
ATOM 782 O O . VAL A 1 96 ? 8.994 -0.115 -0.787 1.00 95.88 96 VAL A O 1
ATOM 785 N N . ARG A 1 97 ? 10.019 1.755 -0.073 1.00 93.88 97 ARG A N 1
ATOM 786 C CA . ARG A 1 97 ? 10.445 2.2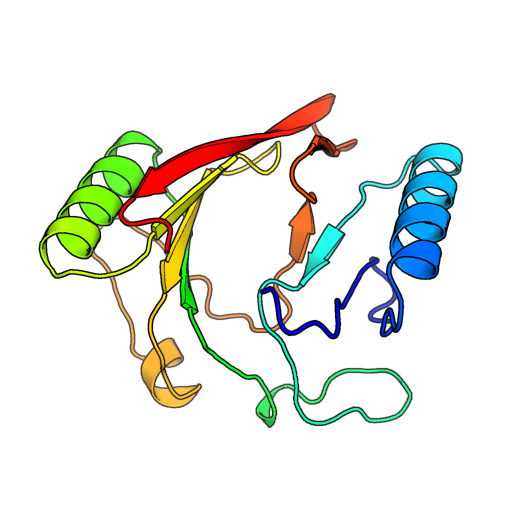05 -1.401 1.00 93.88 97 ARG A CA 1
ATOM 787 C C . ARG A 1 97 ? 11.519 1.264 -1.931 1.00 93.88 97 ARG A C 1
ATOM 789 O O . ARG A 1 97 ? 12.605 1.185 -1.357 1.00 93.88 97 ARG A O 1
ATOM 796 N N . ASP A 1 98 ? 11.176 0.539 -2.985 1.00 91.88 98 ASP A N 1
ATOM 797 C CA . ASP A 1 98 ? 12.012 -0.494 -3.587 1.00 91.88 98 ASP A CA 1
ATOM 798 C C . ASP A 1 98 ? 11.456 -0.850 -4.967 1.00 91.88 98 ASP A C 1
ATOM 800 O O . ASP A 1 98 ? 10.236 -0.899 -5.133 1.00 91.88 98 ASP A O 1
ATOM 804 N N . TYR A 1 99 ? 12.322 -1.095 -5.944 1.00 89.88 99 TYR A N 1
ATOM 805 C CA . TYR A 1 99 ? 11.895 -1.359 -7.319 1.00 89.88 99 TYR A CA 1
ATOM 806 C C . TYR A 1 99 ? 11.945 -2.852 -7.601 1.00 89.88 99 TYR A C 1
ATOM 808 O O . TYR A 1 99 ? 13.003 -3.457 -7.463 1.00 89.88 99 TYR A O 1
ATOM 816 N N . LEU A 1 100 ? 10.818 -3.427 -8.018 1.00 88.06 100 LEU A N 1
ATOM 817 C CA . LEU A 1 100 ? 10.725 -4.832 -8.413 1.00 88.06 100 LEU A CA 1
ATOM 818 C C . LEU A 1 100 ? 9.990 -4.971 -9.751 1.00 88.06 100 LEU A C 1
ATOM 820 O O . LEU A 1 100 ? 9.161 -4.143 -10.126 1.00 88.06 100 LEU A O 1
ATOM 824 N N . SER A 1 101 ? 10.241 -6.059 -10.462 1.00 89.12 101 SER A N 1
ATOM 825 C CA . SER A 1 101 ? 9.326 -6.579 -11.476 1.00 89.12 101 SER A CA 1
ATOM 826 C C . SER A 1 101 ? 8.128 -7.284 -10.821 1.00 89.12 101 SER A C 1
ATOM 828 O O . SER A 1 101 ? 8.134 -7.615 -9.632 1.00 89.12 101 SER A O 1
ATOM 830 N N . LEU A 1 102 ? 7.076 -7.544 -11.605 1.00 86.62 102 LEU A N 1
ATOM 831 C CA . LEU A 1 102 ? 5.930 -8.334 -11.138 1.00 86.62 102 LEU A CA 1
ATOM 832 C C . LEU A 1 102 ? 6.342 -9.754 -10.723 1.00 86.62 102 LEU A C 1
ATOM 834 O O . LEU A 1 102 ? 5.883 -10.237 -9.692 1.00 86.62 102 LEU A O 1
ATOM 838 N N . GLU A 1 103 ? 7.234 -10.394 -11.481 1.00 90.56 103 GLU A N 1
ATOM 839 C CA . GLU A 1 103 ? 7.733 -11.743 -11.184 1.00 90.56 103 GLU A CA 1
ATOM 840 C C . GLU A 1 103 ? 8.528 -11.775 -9.868 1.00 90.56 103 GLU A C 1
ATOM 842 O O . GLU A 1 103 ? 8.333 -12.660 -9.029 1.00 90.56 103 GLU A O 1
ATOM 847 N N . GLU A 1 104 ? 9.385 -10.778 -9.636 1.00 93.38 104 GLU A N 1
ATOM 848 C CA . GLU A 1 10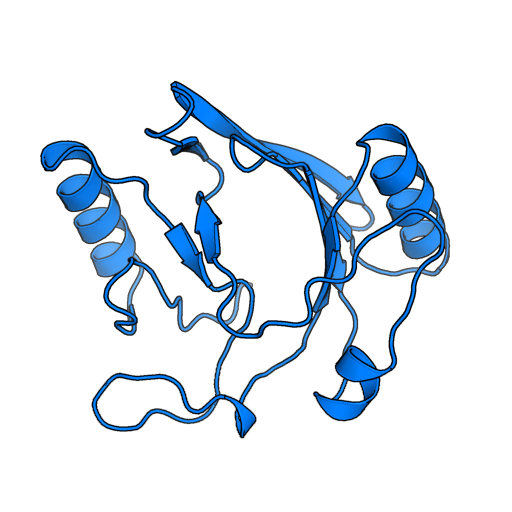4 ? 10.125 -10.655 -8.377 1.00 93.38 104 GLU A CA 1
ATOM 849 C C . GLU A 1 104 ? 9.185 -10.406 -7.194 1.00 93.38 104 GLU A C 1
ATOM 851 O O . GLU A 1 104 ? 9.343 -11.032 -6.144 1.00 93.38 104 GLU A O 1
ATOM 856 N N . LEU A 1 105 ? 8.166 -9.555 -7.360 1.00 91.69 105 LEU A N 1
ATOM 857 C CA . LEU A 1 105 ? 7.148 -9.326 -6.331 1.00 91.69 105 LEU A CA 1
ATOM 858 C C . LEU A 1 105 ? 6.366 -10.611 -6.012 1.00 91.69 105 LEU A C 1
ATOM 860 O O . LEU A 1 105 ? 6.061 -10.884 -4.847 1.00 91.69 105 LEU A O 1
ATOM 864 N N . GLU A 1 106 ? 6.054 -11.422 -7.024 1.00 91.69 106 GLU A N 1
ATOM 865 C CA . GLU A 1 106 ? 5.371 -12.705 -6.848 1.00 91.69 106 GLU A CA 1
ATOM 866 C C . GLU A 1 106 ? 6.204 -13.718 -6.061 1.00 91.69 106 GLU A C 1
ATOM 868 O O . GLU A 1 106 ? 5.640 -14.490 -5.279 1.00 91.69 106 GLU A O 1
ATOM 873 N N . ARG A 1 107 ? 7.532 -13.682 -6.185 1.00 94.44 107 ARG A N 1
ATOM 874 C CA . ARG A 1 107 ? 8.451 -14.523 -5.398 1.00 94.44 107 ARG A CA 1
ATOM 875 C C . ARG A 1 107 ? 8.829 -13.914 -4.049 1.00 94.44 107 ARG A C 1
ATOM 877 O O . ARG A 1 107 ? 9.297 -14.636 -3.174 1.00 94.44 107 ARG A O 1
ATOM 884 N N . TYR A 1 108 ? 8.589 -12.621 -3.844 1.00 93.81 108 TYR A N 1
ATOM 885 C CA . TYR A 1 108 ? 8.947 -11.933 -2.610 1.00 93.81 108 TYR A CA 1
ATOM 886 C C . TYR A 1 108 ? 8.165 -12.489 -1.411 1.00 93.81 108 TYR A C 1
ATOM 888 O O . TYR A 1 108 ? 6.929 -12.581 -1.416 1.00 93.81 108 TYR A O 1
ATOM 896 N N . THR A 1 109 ? 8.895 -12.846 -0.356 1.00 94.31 109 THR A N 1
ATOM 897 C CA . THR A 1 109 ? 8.341 -13.364 0.899 1.00 94.31 109 THR A CA 1
ATOM 898 C C . THR A 1 109 ? 9.042 -12.729 2.083 1.00 94.31 109 THR A C 1
ATOM 900 O O . THR A 1 109 ? 10.261 -12.576 2.080 1.00 94.31 109 THR A O 1
ATOM 903 N N . VAL A 1 110 ? 8.276 -12.418 3.125 1.00 94.12 110 VAL A N 1
ATOM 904 C CA . VAL A 1 110 ? 8.798 -11.900 4.389 1.00 94.12 110 VAL A CA 1
ATOM 905 C C . VAL A 1 110 ? 8.210 -12.734 5.515 1.00 94.12 110 VAL A C 1
ATOM 907 O O . VAL A 1 110 ? 7.006 -12.982 5.540 1.00 94.12 110 VAL A O 1
ATOM 910 N N . LYS A 1 111 ? 9.056 -13.189 6.440 1.00 92.75 111 LYS A N 1
ATOM 911 C CA . LYS A 1 111 ? 8.614 -13.969 7.598 1.00 92.75 111 LYS A CA 1
ATOM 912 C C . LYS A 1 111 ? 7.620 -13.152 8.438 1.00 92.75 111 LYS A C 1
ATOM 914 O O . LYS A 1 111 ? 7.823 -11.958 8.638 1.00 92.75 111 LYS A O 1
ATOM 919 N N . ASP A 1 112 ? 6.552 -13.800 8.906 1.00 94.31 112 ASP A N 1
ATOM 920 C CA . ASP A 1 112 ? 5.520 -13.238 9.797 1.00 94.31 112 ASP A CA 1
ATOM 921 C C . ASP A 1 112 ? 4.726 -12.034 9.240 1.00 94.31 112 ASP A C 1
ATOM 923 O O . ASP A 1 112 ? 3.890 -11.452 9.937 1.00 94.31 112 ASP A O 1
ATOM 927 N N . LEU A 1 113 ? 4.926 -11.688 7.964 1.00 96.88 113 LEU A N 1
ATOM 928 C CA . LEU A 1 113 ? 4.253 -10.598 7.262 1.00 96.88 113 LEU A CA 1
ATOM 929 C C . LEU A 1 113 ? 3.674 -11.088 5.934 1.00 96.88 113 LEU A C 1
ATOM 931 O O . LEU A 1 113 ? 4.207 -11.982 5.280 1.00 96.88 113 LEU A O 1
ATOM 935 N N . LYS A 1 114 ? 2.570 -10.480 5.501 1.00 97.31 114 LYS A N 1
ATOM 936 C CA . LYS A 1 114 ? 1.969 -10.757 4.193 1.00 97.31 114 LYS A CA 1
ATOM 937 C C . LYS A 1 114 ? 2.368 -9.673 3.205 1.00 97.31 114 LYS A C 1
ATOM 939 O O . LYS A 1 114 ? 2.132 -8.495 3.456 1.00 97.31 114 LYS A O 1
ATOM 944 N N . VAL A 1 115 ? 2.921 -10.080 2.068 1.00 96.50 115 VAL A N 1
ATOM 945 C CA . VAL A 1 115 ? 3.214 -9.187 0.942 1.00 96.50 115 VAL A CA 1
ATOM 946 C C . VAL A 1 115 ? 1.942 -8.987 0.126 1.00 96.50 115 VAL A C 1
ATOM 948 O O . VAL A 1 115 ? 1.286 -9.958 -0.259 1.00 96.50 115 VAL A O 1
ATOM 951 N N . ILE A 1 116 ? 1.580 -7.737 -0.147 1.00 94.75 116 ILE A N 1
ATOM 952 C CA . ILE A 1 116 ? 0.461 -7.416 -1.028 1.00 94.75 116 ILE A CA 1
ATOM 953 C C . ILE A 1 116 ? 0.943 -7.529 -2.470 1.00 94.75 116 ILE A C 1
ATOM 955 O O . ILE A 1 116 ? 1.574 -6.627 -3.001 1.00 94.75 116 ILE A O 1
ATOM 959 N N . LYS A 1 117 ? 0.630 -8.664 -3.095 1.00 92.12 117 LYS A N 1
ATOM 960 C CA . LYS A 1 117 ? 1.037 -8.973 -4.475 1.00 92.12 117 LYS A CA 1
ATOM 961 C C . LYS A 1 117 ? 0.045 -8.489 -5.528 1.00 92.12 117 LYS A C 1
ATOM 963 O O . LYS A 1 117 ? 0.395 -8.399 -6.693 1.00 92.12 117 LYS A O 1
ATOM 968 N N . ASN A 1 118 ? -1.203 -8.210 -5.140 1.00 90.19 118 ASN A N 1
ATOM 969 C CA . ASN A 1 118 ? -2.239 -7.775 -6.075 1.00 90.19 118 ASN A CA 1
ATOM 970 C C . ASN A 1 118 ? -1.998 -6.313 -6.499 1.00 90.19 118 ASN A C 1
ATOM 972 O O . ASN A 1 118 ? -2.194 -5.424 -5.663 1.00 90.19 118 ASN A O 1
ATOM 976 N N . PRO A 1 119 ? -1.682 -6.035 -7.780 1.00 85.75 119 PRO A N 1
ATOM 977 C CA . PRO A 1 119 ? -1.441 -4.674 -8.249 1.00 85.75 119 PRO A CA 1
ATOM 978 C C . PRO A 1 119 ? -2.665 -3.755 -8.101 1.00 85.75 119 PRO A C 1
ATOM 980 O O . PRO A 1 119 ? -2.541 -2.541 -7.969 1.00 85.75 119 PRO A O 1
ATOM 983 N N . PHE A 1 120 ? -3.867 -4.335 -8.078 1.00 86.69 120 PHE A N 1
ATOM 984 C CA . PHE A 1 120 ? -5.130 -3.609 -7.942 1.00 86.69 120 PHE A CA 1
ATOM 985 C C . PHE A 1 120 ? -5.586 -3.431 -6.494 1.00 86.69 120 PHE A C 1
ATOM 987 O O . PHE A 1 120 ? -6.725 -3.018 -6.260 1.00 86.69 120 PHE A O 1
ATOM 994 N N . TYR A 1 121 ? -4.745 -3.768 -5.513 1.00 88.31 121 TYR A N 1
ATOM 995 C CA . TYR A 1 121 ? -5.081 -3.550 -4.113 1.00 88.31 121 TYR A CA 1
ATOM 996 C C . TYR A 1 121 ? -5.307 -2.057 -3.846 1.00 88.31 121 TYR A C 1
ATOM 998 O O . TYR A 1 121 ? -4.573 -1.197 -4.341 1.00 88.31 121 TYR A O 1
ATOM 1006 N N . LYS A 1 122 ? -6.342 -1.753 -3.060 1.00 87.50 122 LYS A N 1
ATOM 1007 C CA . LYS A 1 122 ? -6.734 -0.385 -2.724 1.00 87.50 122 LYS A CA 1
ATOM 1008 C C . LYS A 1 122 ? -6.691 -0.170 -1.223 1.00 87.50 122 LYS A C 1
ATOM 1010 O O . LYS A 1 122 ? -6.982 -1.087 -0.457 1.00 87.50 122 LYS A O 1
ATOM 1015 N N . ILE A 1 123 ? -6.358 1.050 -0.827 1.00 88.81 123 ILE A N 1
ATOM 1016 C CA . ILE A 1 123 ? -6.327 1.485 0.570 1.00 88.81 123 ILE A CA 1
ATOM 1017 C C . ILE A 1 123 ? -7.158 2.744 0.734 1.00 88.81 123 ILE A C 1
ATOM 1019 O O . ILE A 1 123 ? -7.299 3.519 -0.213 1.00 88.81 123 ILE A O 1
ATOM 1023 N N . VAL A 1 124 ? -7.675 2.977 1.937 1.00 89.00 124 VAL A N 1
ATOM 1024 C CA . VAL A 1 124 ? -8.307 4.260 2.255 1.00 89.00 124 VAL A CA 1
ATOM 1025 C C . VAL A 1 124 ? -7.242 5.353 2.258 1.00 89.00 124 VAL A C 1
ATOM 1027 O O . VAL A 1 124 ? -6.165 5.164 2.824 1.00 89.00 124 VAL A O 1
ATOM 1030 N N . ILE A 1 125 ? -7.531 6.489 1.618 1.00 85.50 125 ILE A N 1
ATOM 1031 C CA . ILE A 1 125 ? -6.600 7.623 1.580 1.00 85.50 125 ILE A CA 1
ATOM 1032 C C . ILE A 1 125 ? -6.329 8.101 3.016 1.00 85.50 125 ILE A C 1
ATOM 1034 O O . ILE A 1 125 ? -7.288 8.393 3.742 1.00 85.50 125 ILE A O 1
ATOM 1038 N N . PRO A 1 126 ? -5.057 8.259 3.429 1.00 86.12 126 PRO A N 1
ATOM 1039 C CA . PRO A 1 126 ? -4.733 8.863 4.713 1.00 86.12 126 PRO A CA 1
ATOM 1040 C C . PRO A 1 126 ? -5.422 10.216 4.918 1.00 86.12 126 PRO A C 1
ATOM 1042 O O . PRO A 1 126 ? -5.461 11.062 4.030 1.00 86.12 126 PRO A O 1
ATOM 1045 N N . GLY A 1 127 ? -5.985 10.423 6.106 1.00 85.94 127 GLY A N 1
ATOM 1046 C CA . GLY A 1 127 ? -6.798 11.590 6.444 1.00 85.94 127 GLY A CA 1
ATOM 1047 C C . GLY A 1 127 ? -8.298 11.413 6.183 1.00 85.94 127 GLY A C 1
ATOM 1048 O O . GLY A 1 127 ? -9.084 12.199 6.715 1.00 85.94 127 GLY A O 1
ATOM 1049 N N . CYS A 1 128 ? -8.714 10.382 5.441 1.00 86.88 128 CYS A N 1
ATOM 1050 C CA . CYS A 1 128 ? -10.123 10.045 5.224 1.00 86.88 128 CYS A CA 1
ATOM 1051 C C . CYS A 1 128 ? -10.619 8.961 6.189 1.00 86.88 128 CYS A C 1
ATOM 1053 O O . CYS A 1 128 ? -9.846 8.169 6.723 1.00 86.88 128 CYS A O 1
ATOM 1055 N N . GLU A 1 129 ? -11.932 8.928 6.407 1.00 86.75 129 GLU A N 1
ATOM 1056 C CA . GLU A 1 129 ? -12.586 7.886 7.194 1.00 86.75 129 GLU A CA 1
ATOM 1057 C C . GLU A 1 129 ? -12.830 6.630 6.353 1.00 86.75 129 GLU A C 1
ATOM 1059 O O . GLU A 1 129 ? -13.281 6.695 5.204 1.00 86.75 129 GLU A O 1
ATOM 1064 N N . ASN A 1 130 ? -12.544 5.475 6.945 1.00 90.19 130 ASN A N 1
ATOM 1065 C CA . ASN A 1 130 ? -12.991 4.189 6.450 1.00 90.19 130 ASN A CA 1
ATOM 1066 C C . ASN A 1 130 ? -14.422 3.955 6.936 1.00 90.19 130 ASN A C 1
ATOM 1068 O O . ASN A 1 130 ? -14.643 3.529 8.066 1.00 90.19 130 ASN A O 1
ATOM 1072 N N . LEU A 1 131 ? -15.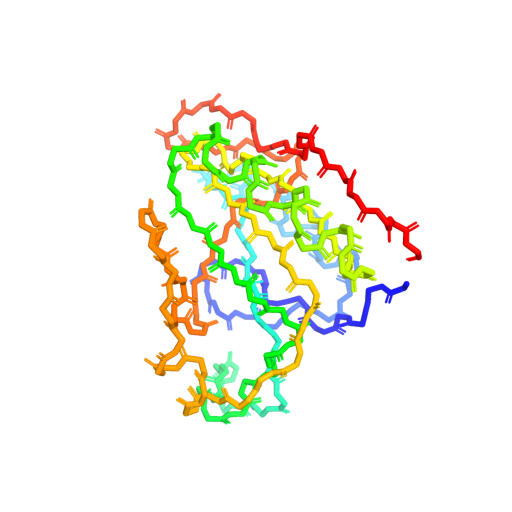399 4.207 6.071 1.00 86.06 131 LEU A N 1
ATOM 1073 C CA . LEU A 1 131 ? -16.819 4.135 6.427 1.00 86.06 131 LEU A CA 1
ATOM 1074 C C . LEU A 1 131 ? -17.293 2.721 6.791 1.00 86.06 131 LEU A C 1
ATOM 1076 O O . LEU A 1 131 ? -18.363 2.569 7.367 1.00 86.06 131 LEU A O 1
ATOM 1080 N N . ARG A 1 132 ? -16.516 1.670 6.482 1.00 87.19 132 ARG A N 1
ATOM 1081 C CA . ARG A 1 132 ? -16.845 0.306 6.932 1.00 87.19 132 ARG A CA 1
ATOM 1082 C C . ARG A 1 132 ? -16.543 0.094 8.411 1.00 87.19 132 ARG A C 1
ATOM 1084 O O 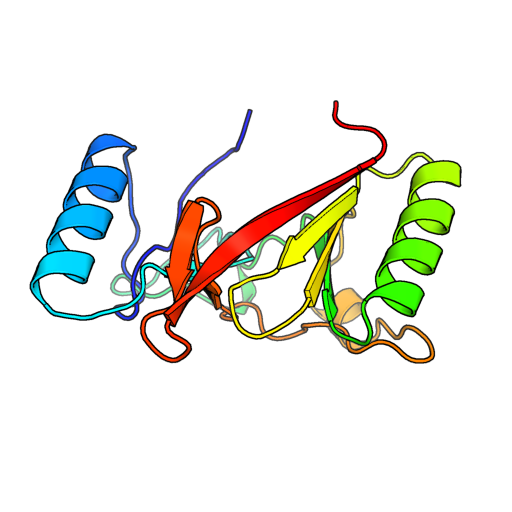. ARG A 1 132 ? -17.143 -0.778 9.026 1.00 87.19 132 ARG A O 1
ATOM 1091 N N . THR A 1 133 ? -15.568 0.819 8.953 1.00 92.19 133 THR A N 1
ATOM 1092 C CA . THR A 1 133 ? -15.103 0.652 10.337 1.00 92.19 133 THR A CA 1
ATOM 1093 C C . THR A 1 133 ? -15.324 1.894 11.197 1.00 92.19 133 THR A C 1
ATOM 1095 O O . THR A 1 133 ? -15.114 1.820 12.404 1.00 92.19 133 THR A O 1
ATOM 1098 N N . GLY A 1 134 ? -15.692 3.029 10.594 1.00 90.75 134 GLY A N 1
ATOM 1099 C CA . GLY A 1 134 ? -15.777 4.341 11.242 1.00 90.75 134 GLY A CA 1
ATOM 1100 C C . GLY A 1 134 ? -14.419 4.899 11.680 1.00 90.75 134 GLY A C 1
ATOM 1101 O O . GLY A 1 134 ? -14.354 5.879 12.415 1.00 90.75 134 GLY A O 1
ATOM 1102 N N . LYS A 1 135 ? -13.305 4.266 11.286 1.00 93.94 135 LYS A N 1
ATOM 1103 C CA . LYS A 1 135 ? -11.961 4.657 11.732 1.00 93.94 135 LYS A CA 1
ATOM 1104 C C . LYS A 1 135 ? -11.263 5.502 10.682 1.00 93.94 135 LYS A C 1
ATOM 1106 O O . LYS A 1 135 ? -11.309 5.211 9.488 1.00 93.94 135 LYS A O 1
ATOM 1111 N N . LYS A 1 136 ? -10.535 6.518 11.139 1.00 92.56 136 LYS A N 1
ATOM 1112 C CA . LYS A 1 136 ? -9.719 7.370 10.274 1.00 92.56 136 LYS A CA 1
ATOM 1113 C C . LYS A 1 136 ? -8.479 6.621 9.787 1.00 92.56 136 LYS A C 1
ATOM 1115 O O . LYS A 1 136 ? -7.762 6.018 10.586 1.00 92.56 136 LYS A O 1
ATOM 1120 N N . SER A 1 137 ? -8.207 6.701 8.487 1.00 93.38 137 SER A N 1
ATOM 1121 C CA . SER A 1 137 ? -6.912 6.311 7.948 1.00 93.38 137 SER A CA 1
ATOM 1122 C C . SER A 1 137 ? -5.865 7.352 8.332 1.00 93.38 137 SER A C 1
ATOM 1124 O O . SER A 1 137 ? -6.084 8.555 8.178 1.00 93.38 137 SER A O 1
ATOM 1126 N N . VAL A 1 138 ? -4.724 6.904 8.843 1.00 94.94 138 VAL A N 1
ATOM 1127 C CA . VAL A 1 138 ? -3.659 7.771 9.348 1.00 94.94 138 VAL A CA 1
ATOM 1128 C C . VAL A 1 138 ? -2.293 7.218 8.974 1.00 94.94 138 VAL A C 1
ATOM 1130 O O . VAL A 1 138 ? -2.069 6.006 8.974 1.00 94.94 138 VAL A O 1
ATOM 1133 N N . ILE A 1 139 ? -1.359 8.122 8.685 1.00 95.75 139 ILE A N 1
ATOM 1134 C CA . ILE A 1 139 ? 0.057 7.765 8.642 1.00 95.75 139 ILE A CA 1
ATOM 1135 C C . ILE A 1 139 ? 0.553 7.736 10.083 1.00 95.75 139 ILE A C 1
ATOM 1137 O O . ILE A 1 139 ? 0.420 8.721 10.805 1.00 95.75 139 ILE A O 1
ATOM 1141 N N . LEU A 1 140 ? 1.105 6.602 10.497 1.00 96.06 140 LEU A N 1
ATOM 1142 C CA . LEU A 1 140 ? 1.604 6.403 11.854 1.00 96.06 140 LEU A CA 1
ATOM 1143 C C . LEU A 1 140 ? 3.070 6.791 11.974 1.00 96.06 140 LEU A C 1
ATOM 1145 O O . LEU A 1 140 ? 3.488 7.313 13.004 1.00 96.06 140 LEU A O 1
ATOM 1149 N N . LYS A 1 141 ? 3.866 6.484 10.944 1.00 95.69 141 LYS A N 1
ATOM 1150 C CA . LYS A 1 141 ? 5.315 6.647 11.009 1.00 95.69 141 LYS A CA 1
ATOM 1151 C C . LYS A 1 141 ? 5.945 6.776 9.634 1.00 95.69 141 LYS A C 1
ATOM 1153 O O . LYS A 1 141 ? 5.507 6.138 8.677 1.00 95.69 141 LYS A O 1
ATOM 1158 N N . TRP A 1 142 ? 7.009 7.566 9.590 1.00 96.12 142 TRP A N 1
ATOM 1159 C CA . TRP A 1 142 ? 7.916 7.701 8.461 1.00 96.12 142 TRP A CA 1
ATOM 1160 C C . TRP A 1 142 ? 9.329 7.337 8.900 1.00 96.12 142 TRP A C 1
ATOM 1162 O O . TRP A 1 142 ? 9.737 7.666 10.015 1.00 96.12 142 TRP A O 1
ATOM 1172 N N . TRP A 1 143 ? 10.080 6.718 7.999 1.00 96.75 143 TRP A N 1
ATOM 1173 C CA . TRP A 1 143 ? 11.521 6.541 8.124 1.00 96.75 143 TRP A CA 1
ATOM 1174 C C . TRP A 1 143 ? 12.204 7.009 6.842 1.00 96.75 143 TRP A C 1
ATOM 1176 O O . TRP A 1 143 ? 11.713 6.719 5.752 1.00 96.75 143 TRP A O 1
ATOM 1186 N N . ASN A 1 144 ? 13.335 7.709 6.984 1.00 90.50 144 ASN A N 1
ATOM 1187 C CA . ASN A 1 144 ? 14.135 8.237 5.872 1.00 90.50 144 ASN A CA 1
ATOM 1188 C C . ASN A 1 144 ? 13.310 8.997 4.822 1.00 90.50 144 ASN A C 1
ATOM 1190 O O . ASN A 1 144 ? 13.544 8.846 3.626 1.00 90.50 144 ASN A O 1
ATOM 1194 N N . LYS A 1 145 ? 12.332 9.794 5.273 1.00 83.94 145 LYS A N 1
ATOM 1195 C CA . LYS A 1 145 ? 11.514 10.634 4.395 1.00 83.94 145 LYS A CA 1
ATOM 1196 C C . LYS A 1 145 ? 12.438 11.602 3.649 1.00 83.94 145 LYS A C 1
ATOM 1198 O O . LYS A 1 145 ? 13.043 12.461 4.291 1.00 83.94 145 LYS A O 1
ATOM 1203 N N . LYS A 1 146 ? 12.560 11.430 2.336 1.00 68.19 146 LYS A N 1
ATOM 1204 C CA . LYS A 1 146 ? 13.377 12.267 1.452 1.00 68.19 146 LYS A CA 1
ATOM 1205 C C . LYS A 1 146 ? 12.502 12.976 0.427 1.00 68.19 146 LYS A C 1
ATOM 1207 O O . LYS A 1 146 ? 11.501 12.380 -0.027 1.00 68.19 146 LYS A O 1
#